Protein AF-A0A1A8Q2R5-F1 (afdb_monomer)

Nearest PDB structures (foldseek):
  4wn4-assembly2_B  TM=7.222E-01  e=2.027E-01  synthetic construct
  6sgb-assembly1_FX  TM=7.422E-01  e=4.118E-01  Trypanosoma brucei brucei
  7pzr-assembly1_A  TM=8.042E-01  e=1.040E+00  Homo sapiens
  8g4k-assembly1_A  TM=6.712E-01  e=2.489E+00  synthetic construct
  2n8w-assembly1_A  TM=6.068E-01  e=2.931E+00  synthetic construct

InterPro domains:
  IPR002885 Pentatricopeptide repeat [PS51375] (35-69)
  IPR002885 Pentatricopeptide repeat [TIGR00756] (37-71)
  IPR011990 Tetratricopeptide-like helical domain superfamily [G3DSA:1.25.40.10] (7-85)
  IPR051696 DENN Domain-Containing GEFs [PTHR12296] (2-91)

Sequence (92 aa):
ALPASVRLAKSKSRAMQQAYNMLLNMRTKEVEVLDEVCYRVVMQLCGVWGLPVMAVRVLVEMKKAGVHPNAITYGYYNKAVLESPWPSRNRS

pLDDT: mean 83.59, std 14.37, range [36.56, 97.62]

Structure (mmCIF, N/CA/C/O backbone):
data_AF-A0A1A8Q2R5-F1
#
_entry.id   AF-A0A1A8Q2R5-F1
#
loop_
_atom_site.group_PDB
_atom_site.id
_atom_site.type_symbol
_atom_site.label_atom_id
_atom_site.label_alt_id
_atom_si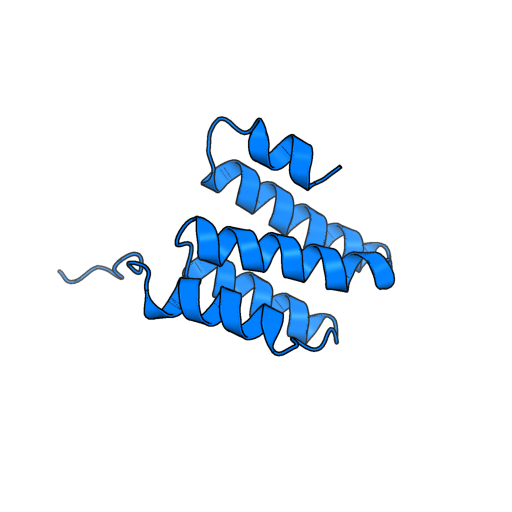te.label_comp_id
_atom_site.label_asym_id
_atom_site.label_entity_id
_atom_site.label_seq_id
_atom_site.pdbx_PDB_ins_code
_atom_site.Cartn_x
_atom_site.Cartn_y
_atom_site.Cartn_z
_atom_site.occupancy
_atom_site.B_iso_or_equiv
_atom_site.auth_seq_id
_atom_site.auth_comp_id
_atom_site.auth_asym_id
_atom_site.auth_atom_id
_atom_site.pdbx_PDB_model_num
ATOM 1 N N . ALA A 1 1 ? 5.997 13.209 9.815 1.00 55.09 1 ALA A N 1
ATOM 2 C CA . ALA A 1 1 ? 7.307 12.540 10.016 1.00 55.09 1 ALA A CA 1
ATOM 3 C C . ALA A 1 1 ? 7.593 11.380 9.040 1.00 55.09 1 ALA A C 1
ATOM 5 O O . ALA A 1 1 ? 8.759 11.104 8.794 1.00 55.09 1 ALA A O 1
ATOM 6 N N . LEU A 1 2 ? 6.582 10.732 8.444 1.00 51.88 2 LEU A N 1
ATOM 7 C CA . LEU A 1 2 ? 6.740 9.546 7.578 1.00 51.88 2 LEU A CA 1
ATOM 8 C C . LEU A 1 2 ? 7.615 9.719 6.309 1.00 51.88 2 LEU A C 1
ATOM 10 O O . LEU A 1 2 ? 8.414 8.830 6.029 1.00 51.88 2 LEU A O 1
ATOM 14 N N . PRO A 1 3 ? 7.557 10.828 5.544 1.00 53.19 3 PRO A N 1
ATOM 15 C CA . PRO A 1 3 ? 8.348 10.935 4.310 1.00 53.19 3 PRO A CA 1
ATOM 16 C C . PRO A 1 3 ? 9.858 11.058 4.560 1.00 53.19 3 PRO A C 1
ATOM 18 O O . PRO A 1 3 ? 10.668 10.557 3.784 1.00 53.19 3 PRO A O 1
ATOM 21 N N . ALA A 1 4 ? 10.251 11.724 5.649 1.00 55.53 4 ALA A N 1
ATOM 22 C CA . ALA A 1 4 ? 11.656 11.956 5.975 1.00 55.53 4 ALA A CA 1
ATOM 23 C C . ALA A 1 4 ? 12.347 10.680 6.482 1.00 55.53 4 ALA A C 1
ATOM 25 O O . ALA A 1 4 ? 13.470 10.388 6.072 1.00 55.53 4 ALA A O 1
ATOM 26 N N . SER A 1 5 ? 11.664 9.886 7.315 1.00 58.03 5 SER A N 1
ATOM 27 C CA . SER A 1 5 ? 12.198 8.620 7.832 1.00 58.03 5 SER A CA 1
ATOM 28 C C . SER A 1 5 ? 12.352 7.559 6.738 1.00 58.03 5 SER A C 1
ATOM 30 O O . SER A 1 5 ? 13.331 6.817 6.732 1.00 58.03 5 SER A O 1
ATOM 32 N N . VAL A 1 6 ? 11.442 7.535 5.761 1.00 58.16 6 VAL A N 1
ATOM 33 C CA . VAL A 1 6 ? 11.495 6.613 4.618 1.00 58.16 6 VAL A CA 1
ATOM 34 C C . VAL A 1 6 ? 12.685 6.904 3.691 1.00 58.16 6 VAL A C 1
ATOM 36 O O . VAL A 1 6 ? 13.304 5.967 3.191 1.00 58.16 6 VAL A O 1
ATOM 39 N N . ARG A 1 7 ? 13.065 8.177 3.499 1.00 57.78 7 ARG A N 1
ATOM 40 C CA . ARG A 1 7 ? 14.236 8.552 2.677 1.00 57.78 7 ARG A CA 1
ATOM 41 C C . ARG A 1 7 ? 15.583 8.196 3.312 1.00 57.78 7 ARG A C 1
ATOM 43 O O . ARG A 1 7 ? 16.542 7.974 2.585 1.00 57.78 7 ARG A O 1
ATOM 50 N N . LEU A 1 8 ? 15.665 8.169 4.642 1.00 56.91 8 LEU A N 1
ATOM 51 C CA . LEU A 1 8 ? 16.898 7.863 5.386 1.00 56.91 8 LEU A CA 1
ATOM 52 C C . LEU A 1 8 ? 17.092 6.357 5.633 1.00 56.91 8 LEU A C 1
ATOM 54 O O . LEU A 1 8 ? 18.103 5.936 6.199 1.00 56.91 8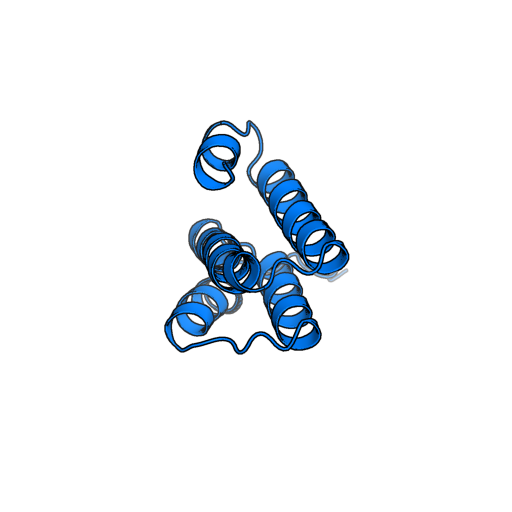 LEU A O 1
ATOM 58 N N . ALA A 1 9 ? 16.126 5.527 5.241 1.00 59.62 9 ALA A N 1
ATOM 59 C CA . ALA A 1 9 ? 16.162 4.106 5.525 1.00 59.62 9 ALA A CA 1
ATOM 60 C C . ALA A 1 9 ? 17.173 3.364 4.636 1.00 59.62 9 ALA A C 1
ATOM 62 O O . ALA A 1 9 ? 17.057 3.335 3.413 1.00 59.62 9 ALA A O 1
ATOM 63 N N . LYS A 1 10 ? 18.114 2.655 5.275 1.00 62.72 10 LYS A N 1
ATOM 64 C CA . LYS A 1 10 ? 19.124 1.804 4.611 1.00 62.72 10 LYS A CA 1
ATOM 65 C C . LYS A 1 10 ? 18.523 0.643 3.799 1.00 62.72 10 LYS A C 1
ATOM 67 O O . LYS A 1 10 ? 19.204 0.057 2.968 1.00 62.72 10 LYS A O 1
ATOM 72 N N . SER A 1 11 ? 17.260 0.290 4.047 1.00 81.56 11 SER A N 1
ATOM 73 C CA . SER A 1 11 ? 16.520 -0.740 3.316 1.00 81.56 11 SER A CA 1
ATOM 74 C C . SER A 1 11 ? 15.092 -0.271 3.058 1.00 81.56 11 SER A C 1
ATOM 76 O O . SER A 1 11 ? 14.328 -0.061 4.004 1.00 81.56 11 SER A O 1
ATOM 78 N N . LYS A 1 12 ? 14.723 -0.165 1.774 1.00 80.12 12 LYS A N 1
ATOM 79 C CA . LYS A 1 12 ? 13.365 0.185 1.322 1.00 80.12 12 LYS A CA 1
ATOM 80 C C . LYS A 1 12 ? 12.312 -0.746 1.932 1.00 80.12 12 LYS A C 1
ATOM 82 O O . LYS A 1 12 ? 11.290 -0.281 2.416 1.00 80.12 12 LYS A O 1
ATOM 87 N N . SER A 1 13 ? 12.601 -2.049 1.992 1.00 80.88 13 SER A N 1
ATOM 88 C CA . SER A 1 13 ? 11.705 -3.054 2.581 1.00 80.88 13 SER A CA 1
ATOM 89 C C . SER A 1 13 ? 11.453 -2.801 4.073 1.00 80.88 13 SER A C 1
ATOM 91 O O . SER A 1 13 ? 10.304 -2.737 4.510 1.00 80.88 13 SER A O 1
ATOM 93 N N . ARG A 1 14 ? 12.513 -2.545 4.855 1.00 82.94 14 ARG A N 1
ATOM 94 C CA . ARG A 1 14 ? 12.374 -2.231 6.287 1.00 82.94 14 ARG A CA 1
ATOM 95 C C . ARG A 1 14 ? 11.601 -0.928 6.509 1.00 82.94 14 ARG A C 1
ATOM 97 O O . ARG A 1 14 ? 10.757 -0.875 7.400 1.00 82.94 14 ARG A O 1
ATOM 104 N N . ALA A 1 15 ? 11.861 0.093 5.691 1.00 84.81 15 ALA A N 1
ATOM 105 C CA . ALA A 1 15 ? 11.149 1.370 5.743 1.00 84.81 15 ALA A CA 1
ATOM 106 C C . ALA A 1 15 ? 9.646 1.190 5.501 1.00 84.81 15 ALA A C 1
ATOM 108 O O . ALA A 1 15 ? 8.824 1.714 6.248 1.00 84.81 15 ALA A O 1
ATOM 109 N N . MET A 1 16 ? 9.293 0.402 4.482 1.00 88.69 16 MET A N 1
ATOM 110 C CA . MET A 1 16 ? 7.900 0.123 4.139 1.00 88.69 16 MET A CA 1
ATOM 111 C C . MET A 1 16 ? 7.188 -0.671 5.217 1.00 88.69 16 MET A C 1
ATOM 113 O O . MET A 1 16 ? 6.054 -0.347 5.553 1.00 88.69 16 MET A O 1
ATOM 117 N N . GLN A 1 17 ? 7.855 -1.665 5.804 1.00 87.25 17 GLN A N 1
ATOM 118 C CA . GLN A 1 17 ? 7.268 -2.423 6.901 1.00 87.25 17 GLN A CA 1
ATOM 119 C C . GLN A 1 17 ? 6.980 -1.525 8.113 1.00 87.25 17 GLN A C 1
ATOM 121 O O . GLN A 1 17 ? 5.922 -1.641 8.724 1.00 87.25 17 GLN A O 1
ATOM 126 N N . GLN A 1 18 ? 7.882 -0.593 8.439 1.00 86.44 18 GLN A N 1
ATOM 127 C CA . GLN A 1 18 ? 7.650 0.382 9.509 1.00 86.44 18 GLN A CA 1
ATOM 128 C C . GLN A 1 18 ? 6.505 1.345 9.177 1.00 86.44 18 GLN A C 1
ATOM 130 O O . GLN A 1 18 ? 5.654 1.586 10.030 1.00 86.44 18 GLN A O 1
ATOM 135 N N . ALA A 1 19 ? 6.454 1.862 7.947 1.00 86.38 19 ALA A N 1
ATOM 136 C CA . ALA A 1 19 ? 5.373 2.739 7.503 1.00 86.38 19 ALA A CA 1
ATOM 137 C C . ALA A 1 19 ? 4.010 2.031 7.565 1.00 86.38 19 ALA A C 1
ATOM 139 O O . ALA A 1 19 ? 3.035 2.604 8.044 1.00 86.38 19 ALA A O 1
ATOM 140 N N . TYR A 1 20 ? 3.959 0.761 7.160 1.00 86.50 20 TYR A N 1
ATOM 141 C CA . TYR A 1 20 ? 2.760 -0.063 7.265 1.00 86.50 20 TYR A CA 1
ATOM 142 C C . TYR A 1 20 ? 2.347 -0.316 8.720 1.00 86.50 20 TYR A C 1
ATOM 144 O O . TYR A 1 20 ? 1.181 -0.160 9.063 1.00 86.50 20 TYR A O 1
ATOM 152 N N . ASN A 1 21 ? 3.290 -0.630 9.609 1.00 88.06 21 ASN A N 1
ATOM 153 C CA . ASN A 1 21 ? 2.979 -0.802 11.030 1.00 88.06 21 ASN A CA 1
ATOM 154 C C . ASN A 1 21 ? 2.465 0.502 11.672 1.00 88.06 21 ASN A C 1
ATOM 156 O O . ASN A 1 21 ? 1.614 0.455 12.558 1.00 88.06 21 ASN A O 1
ATOM 160 N N . MET A 1 22 ? 2.954 1.664 11.223 1.00 85.00 22 MET A N 1
ATOM 161 C CA . MET A 1 22 ? 2.458 2.961 11.686 1.00 85.00 22 MET A CA 1
ATOM 162 C C . MET A 1 22 ? 0.999 3.186 11.274 1.00 85.00 22 MET A C 1
ATOM 164 O O . MET A 1 22 ? 0.215 3.602 12.120 1.00 85.00 22 MET A O 1
ATOM 168 N N . LEU A 1 23 ? 0.621 2.843 10.035 1.00 84.44 23 LEU A N 1
ATOM 169 C CA . LEU A 1 23 ? -0.780 2.887 9.583 1.00 84.44 23 LEU A CA 1
ATOM 170 C C . LEU A 1 23 ? -1.693 2.065 10.498 1.00 84.44 23 LEU A C 1
ATOM 172 O O . LEU A 1 23 ? -2.734 2.541 10.940 1.00 84.44 23 LEU A O 1
ATOM 176 N N . LEU A 1 24 ? -1.272 0.844 10.836 1.00 85.06 24 LEU A N 1
ATOM 177 C CA . LEU A 1 24 ? -2.045 -0.026 11.722 1.00 85.06 24 LEU A CA 1
ATOM 178 C C . LEU A 1 24 ? -2.195 0.565 13.132 1.00 85.06 24 LEU A C 1
ATOM 180 O O . LEU A 1 24 ? -3.264 0.470 13.726 1.00 85.06 24 LEU A O 1
ATOM 184 N N . ASN A 1 25 ? -1.147 1.202 13.661 1.00 83.62 25 ASN A N 1
ATOM 185 C CA . ASN A 1 25 ? -1.185 1.851 14.973 1.00 83.62 25 ASN A CA 1
ATOM 186 C C . ASN A 1 25 ? -2.082 3.103 14.978 1.00 83.62 25 ASN A C 1
ATOM 188 O O . ASN A 1 25 ? -2.810 3.341 15.938 1.00 83.62 25 ASN A O 1
ATOM 192 N N . MET A 1 26 ? -2.067 3.898 13.908 1.00 79.81 26 MET A N 1
ATOM 193 C CA . MET A 1 26 ? -2.908 5.097 13.803 1.00 79.81 26 MET A CA 1
ATOM 194 C C . MET A 1 26 ? -4.397 4.747 13.829 1.00 79.81 26 MET A C 1
ATOM 196 O O . MET A 1 26 ? -5.149 5.379 14.572 1.00 79.81 26 MET A O 1
ATOM 200 N N . ARG A 1 27 ? -4.777 3.636 13.184 1.00 75.06 27 ARG A N 1
ATOM 201 C CA . ARG A 1 27 ? -6.125 3.068 13.290 1.00 75.06 27 ARG A CA 1
ATOM 202 C C . ARG A 1 27 ? -6.514 2.739 14.732 1.00 75.06 27 ARG A C 1
ATOM 204 O O . ARG A 1 27 ? -7.615 3.066 15.153 1.00 75.06 27 ARG A O 1
ATOM 211 N N . THR A 1 28 ? -5.622 2.114 15.507 1.00 78.50 28 THR A N 1
ATOM 212 C CA . THR A 1 28 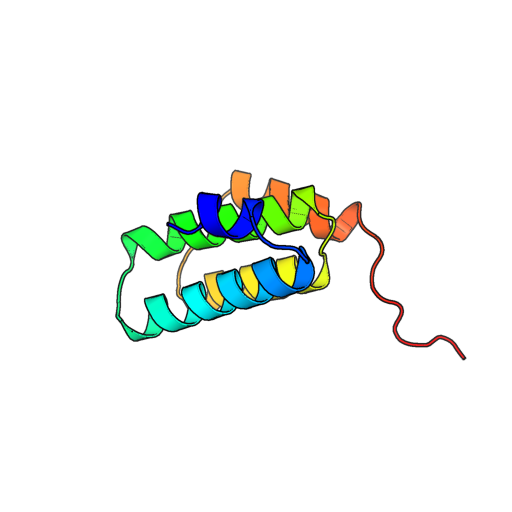? -5.913 1.778 16.920 1.00 78.50 28 THR A CA 1
ATOM 213 C C . THR A 1 28 ? -6.086 3.001 17.820 1.00 78.50 28 THR A C 1
ATOM 215 O O . THR A 1 28 ? -6.548 2.865 18.946 1.00 78.50 28 THR A O 1
ATOM 218 N N . LYS A 1 29 ? -5.706 4.185 17.332 1.00 80.12 29 LYS A N 1
ATOM 219 C CA . LYS A 1 29 ? -5.798 5.462 18.042 1.00 80.12 29 LYS A CA 1
ATOM 220 C C . LYS A 1 29 ? -6.846 6.407 17.440 1.00 80.12 29 LYS A C 1
ATOM 222 O O . LYS A 1 29 ? -6.849 7.576 17.805 1.00 80.12 29 LYS A O 1
ATOM 227 N N . GLU A 1 30 ? -7.685 5.912 16.525 1.00 72.88 30 GLU A N 1
ATOM 228 C CA . GLU A 1 30 ? -8.818 6.635 15.920 1.00 72.88 30 GLU A CA 1
ATOM 229 C C . GLU A 1 30 ? -8.437 7.958 15.218 1.00 72.88 30 GLU A C 1
ATOM 231 O O . GLU A 1 30 ? -9.164 8.948 15.267 1.00 72.88 30 GLU A O 1
ATOM 236 N N . VAL A 1 31 ? -7.284 8.003 14.535 1.00 75.62 31 VAL A N 1
ATOM 237 C CA . VAL A 1 31 ? -6.801 9.223 13.854 1.00 75.62 31 VAL A CA 1
ATOM 238 C C . VAL A 1 31 ? -7.178 9.245 12.361 1.00 75.62 31 VAL A C 1
ATOM 240 O O . VAL A 1 31 ? -6.334 9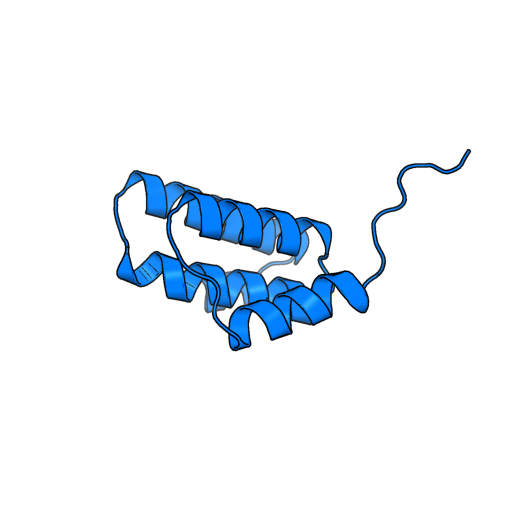.047 11.491 1.00 75.62 31 VAL A O 1
ATOM 243 N N . GLU A 1 32 ? -8.441 9.540 12.042 1.00 65.75 32 GLU A N 1
ATOM 244 C CA . GLU A 1 32 ? -9.008 9.373 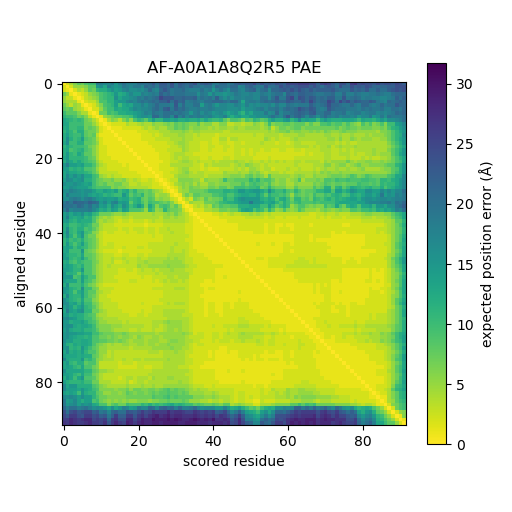10.684 1.00 65.75 32 GLU A CA 1
ATOM 245 C C . GLU A 1 32 ? -8.366 10.220 9.568 1.00 65.75 32 GLU A C 1
ATOM 247 O O . GLU A 1 32 ? -8.002 9.693 8.516 1.00 65.75 32 GLU A O 1
ATOM 252 N N . VAL A 1 33 ? -8.211 11.537 9.755 1.00 62.84 33 VAL A N 1
ATOM 253 C CA . VAL A 1 33 ? -7.768 12.443 8.666 1.00 62.84 33 VAL A CA 1
ATOM 254 C C . VAL A 1 33 ? -6.339 12.134 8.212 1.00 62.84 33 VAL A C 1
ATOM 256 O O . VAL A 1 33 ? -5.973 12.328 7.050 1.00 62.84 33 VAL A O 1
ATOM 259 N N . LEU A 1 34 ? -5.510 11.629 9.127 1.00 66.00 34 LEU A N 1
ATOM 260 C CA . LEU A 1 34 ? -4.150 11.242 8.787 1.00 66.00 34 LEU A CA 1
ATOM 261 C C . LEU A 1 34 ? -4.107 9.894 8.063 1.00 66.00 34 LEU A C 1
ATOM 263 O O . LEU A 1 34 ? -3.190 9.690 7.268 1.00 66.00 34 LEU A O 1
ATOM 267 N N . ASP A 1 35 ? -5.084 9.011 8.261 1.00 78.00 35 ASP A N 1
ATOM 268 C CA . ASP A 1 35 ? -5.069 7.671 7.681 1.00 78.00 35 ASP A CA 1
ATOM 269 C C . ASP A 1 35 ? -5.236 7.703 6.154 1.00 78.00 35 ASP A C 1
ATOM 271 O O . ASP A 1 35 ? -4.451 7.060 5.457 1.00 78.00 35 ASP A O 1
ATOM 275 N N . GLU A 1 36 ? -6.143 8.515 5.591 1.00 84.75 36 GLU A N 1
ATOM 276 C CA . GLU A 1 36 ? -6.319 8.612 4.126 1.00 84.75 36 GLU A CA 1
ATOM 277 C C . GLU A 1 36 ? -5.028 9.049 3.413 1.00 84.75 36 GLU A C 1
ATOM 279 O O . GLU A 1 36 ? -4.569 8.424 2.447 1.00 84.75 36 GLU A O 1
ATOM 284 N N . VAL A 1 37 ? -4.407 10.121 3.912 1.00 86.44 37 VAL A N 1
ATOM 285 C CA . VAL A 1 37 ? -3.158 10.647 3.352 1.00 86.44 37 VAL A CA 1
ATOM 286 C C . VAL A 1 37 ? -2.019 9.654 3.568 1.00 86.44 37 VAL A C 1
ATOM 288 O O . VAL A 1 37 ? -1.218 9.434 2.655 1.00 86.44 37 VAL A O 1
ATOM 291 N N . CYS A 1 38 ? -1.943 9.014 4.736 1.00 88.06 38 CYS A N 1
ATOM 292 C CA . CYS A 1 38 ? -0.889 8.048 5.019 1.00 88.06 38 CYS A CA 1
ATOM 293 C C . CYS A 1 38 ? -1.015 6.797 4.133 1.00 88.06 38 CYS A C 1
ATOM 295 O O . CYS A 1 38 ? -0.006 6.371 3.565 1.00 88.06 38 CYS A O 1
ATOM 297 N N . TYR A 1 39 ? -2.221 6.248 3.934 1.00 92.19 39 TYR A N 1
ATOM 298 C CA . TYR A 1 39 ? -2.454 5.130 3.010 1.00 92.19 39 TYR A CA 1
ATOM 299 C C . TYR A 1 39 ? -2.017 5.493 1.590 1.00 92.19 39 TYR A C 1
ATOM 301 O O . TYR A 1 39 ? -1.319 4.709 0.943 1.00 92.19 39 TYR A O 1
ATOM 309 N N . ARG A 1 40 ? -2.338 6.708 1.124 1.00 91.94 40 ARG A N 1
ATOM 310 C CA . ARG A 1 40 ? -1.903 7.208 -0.190 1.00 91.94 40 ARG A CA 1
ATOM 311 C C . ARG A 1 40 ? -0.387 7.303 -0.319 1.00 91.94 40 ARG A C 1
ATOM 313 O O . ARG A 1 40 ? 0.147 6.885 -1.343 1.00 91.94 40 ARG A O 1
ATOM 320 N N . VAL A 1 41 ? 0.312 7.814 0.696 1.00 92.06 41 VAL A N 1
ATOM 321 C CA . VAL A 1 41 ? 1.783 7.912 0.683 1.00 92.06 41 VAL A CA 1
ATOM 322 C C . VAL A 1 41 ? 2.418 6.525 0.621 1.00 92.06 41 VAL A C 1
ATOM 324 O O . VAL A 1 41 ? 3.315 6.292 -0.190 1.00 92.06 41 VAL A O 1
ATOM 327 N N . VAL A 1 42 ? 1.943 5.578 1.434 1.00 93.38 42 VAL A N 1
ATOM 328 C CA . VAL A 1 42 ? 2.465 4.204 1.412 1.00 93.38 42 VAL A CA 1
ATOM 329 C C . VAL A 1 42 ? 2.141 3.523 0.079 1.00 93.38 42 VAL A C 1
ATOM 331 O O . VAL A 1 42 ? 3.011 2.870 -0.496 1.00 93.38 42 VAL A O 1
ATOM 334 N N . MET A 1 43 ? 0.942 3.726 -0.471 1.00 96.50 43 MET A N 1
ATOM 335 C CA . MET A 1 43 ? 0.571 3.207 -1.789 1.00 96.50 43 MET A CA 1
ATOM 336 C C . MET A 1 43 ? 1.458 3.778 -2.904 1.00 96.50 43 MET A C 1
ATOM 338 O O . MET A 1 43 ? 1.964 3.028 -3.739 1.00 96.50 43 MET A O 1
ATOM 342 N N . GLN A 1 44 ? 1.714 5.088 -2.892 1.00 94.88 44 GLN A N 1
ATOM 343 C CA . GLN A 1 44 ? 2.620 5.739 -3.836 1.00 94.88 44 GLN A CA 1
ATOM 344 C C . GLN A 1 44 ? 4.016 5.114 -3.788 1.00 94.88 44 GLN A C 1
ATOM 346 O O . GLN A 1 44 ? 4.586 4.798 -4.831 1.00 94.88 44 GLN A O 1
ATOM 351 N N . LEU A 1 45 ? 4.559 4.889 -2.589 1.00 94.12 45 LEU A N 1
ATOM 352 C CA . LEU A 1 45 ? 5.858 4.238 -2.422 1.00 94.12 45 LEU A CA 1
ATOM 353 C C . LEU A 1 45 ? 5.854 2.800 -2.950 1.00 94.12 45 LEU A C 1
ATOM 355 O O . LEU A 1 45 ? 6.842 2.383 -3.552 1.00 94.12 45 LEU A O 1
ATOM 359 N N . CYS A 1 46 ? 4.747 2.065 -2.800 1.00 94.94 46 CYS A N 1
ATOM 360 C CA . CYS A 1 46 ? 4.617 0.739 -3.405 1.00 94.94 46 CYS A CA 1
ATOM 361 C C . CYS A 1 46 ? 4.736 0.801 -4.934 1.00 94.94 46 CYS A C 1
ATOM 363 O O . CYS A 1 46 ? 5.438 -0.025 -5.513 1.00 94.94 46 CYS A O 1
ATOM 365 N N . GLY A 1 47 ? 4.111 1.793 -5.577 1.00 94.75 47 GLY A N 1
ATOM 366 C CA . GLY A 1 47 ? 4.215 2.009 -7.024 1.00 94.75 47 GLY A CA 1
ATOM 367 C C . GLY A 1 47 ? 5.599 2.482 -7.478 1.00 94.75 47 GLY A C 1
ATOM 368 O O . GLY A 1 47 ? 6.083 2.066 -8.525 1.00 94.75 47 GLY A O 1
ATOM 369 N N . VAL A 1 48 ? 6.273 3.329 -6.694 1.00 93.19 48 VAL A N 1
ATOM 370 C CA . VAL A 1 48 ? 7.625 3.829 -7.020 1.00 93.19 48 VAL A CA 1
ATOM 371 C C . VAL A 1 48 ? 8.693 2.749 -6.835 1.00 93.19 48 VAL A C 1
ATOM 373 O O . VAL A 1 48 ? 9.685 2.735 -7.560 1.00 93.19 48 VAL A O 1
ATOM 376 N N . TRP A 1 49 ? 8.526 1.855 -5.860 1.00 92.50 49 TRP A N 1
ATOM 377 C CA . TRP A 1 49 ? 9.521 0.829 -5.521 1.00 92.50 49 TRP A CA 1
ATOM 378 C C . TRP A 1 49 ? 9.186 -0.567 -6.029 1.00 92.50 49 TRP A C 1
ATOM 380 O O . TRP A 1 49 ? 9.930 -1.498 -5.732 1.00 92.50 49 TRP A O 1
ATOM 390 N N . GLY A 1 50 ? 8.095 -0.704 -6.777 1.00 93.12 50 GLY A N 1
ATOM 391 C CA . GLY A 1 50 ? 7.651 -1.965 -7.347 1.00 93.12 50 GLY A CA 1
ATOM 392 C C . GLY A 1 50 ? 7.405 -3.041 -6.295 1.00 93.12 50 GLY A C 1
ATOM 393 O O . GLY A 1 50 ? 8.008 -4.111 -6.329 1.00 93.12 50 GLY A O 1
ATOM 394 N N . LEU A 1 51 ? 6.551 -2.732 -5.316 1.00 94.19 51 LEU A N 1
ATOM 395 C CA . LEU A 1 51 ? 6.247 -3.601 -4.174 1.00 94.19 51 LEU A CA 1
ATOM 396 C C . LEU A 1 51 ? 4.808 -4.142 -4.256 1.00 94.19 51 LEU A C 1
ATOM 398 O O . LEU A 1 51 ? 3.953 -3.721 -3.468 1.00 94.19 51 LEU A O 1
ATOM 402 N N . PRO A 1 52 ? 4.515 -5.089 -5.168 1.00 95.19 52 PRO A N 1
ATOM 403 C CA . PRO A 1 52 ? 3.151 -5.544 -5.450 1.00 95.19 52 PRO A CA 1
ATOM 404 C C . PRO A 1 52 ? 2.449 -6.146 -4.226 1.00 95.19 52 PRO A C 1
ATOM 406 O O . PRO A 1 52 ? 1.303 -5.815 -3.926 1.00 95.19 52 PRO A O 1
ATOM 409 N N . VAL A 1 53 ? 3.152 -6.978 -3.449 1.00 95.00 53 VAL A N 1
ATOM 410 C CA . VAL A 1 53 ? 2.591 -7.608 -2.238 1.00 95.00 53 VAL A CA 1
ATOM 411 C C . VAL A 1 53 ? 2.221 -6.565 -1.181 1.00 95.00 53 VAL A C 1
ATOM 413 O O . VAL A 1 53 ? 1.202 -6.696 -0.501 1.00 95.00 53 VAL A O 1
ATOM 416 N N . MET A 1 54 ? 3.035 -5.516 -1.044 1.00 94.31 54 MET A N 1
ATOM 417 C CA . MET A 1 54 ? 2.765 -4.439 -0.097 1.00 94.31 54 MET A CA 1
ATOM 418 C C . MET A 1 54 ? 1.578 -3.593 -0.569 1.00 94.31 54 MET A C 1
ATOM 420 O O . MET A 1 54 ? 0.696 -3.298 0.232 1.00 94.31 54 MET A O 1
ATOM 424 N N . ALA A 1 55 ? 1.489 -3.295 -1.868 1.00 96.38 55 ALA A N 1
ATOM 425 C CA . ALA A 1 55 ? 0.356 -2.573 -2.445 1.00 96.38 55 ALA A CA 1
ATOM 426 C C . ALA A 1 55 ? -0.984 -3.270 -2.146 1.00 96.38 55 ALA A C 1
ATOM 428 O O . ALA A 1 55 ? -1.930 -2.620 -1.704 1.00 96.38 55 ALA A O 1
ATOM 429 N N . VAL A 1 56 ? -1.051 -4.600 -2.295 1.00 96.88 56 VAL A N 1
ATOM 430 C CA . VAL A 1 56 ? -2.252 -5.385 -1.945 1.00 96.88 56 VAL A CA 1
ATOM 431 C C . VAL A 1 56 ? -2.607 -5.259 -0.470 1.00 96.88 56 VAL A C 1
ATOM 433 O O . VAL A 1 56 ? -3.760 -4.984 -0.143 1.00 96.88 56 VAL A O 1
ATOM 436 N N . ARG A 1 57 ? -1.633 -5.424 0.429 1.00 95.06 57 ARG A N 1
ATOM 437 C CA . ARG A 1 57 ? -1.872 -5.309 1.876 1.00 95.06 57 ARG A CA 1
ATOM 438 C C . ARG A 1 57 ? -2.392 -3.920 2.253 1.00 95.06 57 ARG A C 1
ATOM 440 O O . ARG A 1 57 ? -3.370 -3.821 2.981 1.00 95.06 57 ARG A O 1
ATOM 447 N N . VAL A 1 58 ? -1.793 -2.860 1.708 1.00 94.62 58 VAL A N 1
ATOM 448 C CA . VAL A 1 58 ? -2.221 -1.470 1.939 1.00 94.62 58 VAL A CA 1
ATOM 449 C C . VAL A 1 58 ? -3.655 -1.256 1.449 1.00 94.62 58 VAL A C 1
ATOM 451 O O . VAL A 1 58 ? -4.458 -0.694 2.185 1.00 94.62 58 VAL A O 1
ATOM 454 N N . LEU A 1 59 ? -4.007 -1.743 0.252 1.00 95.56 59 LEU A N 1
ATOM 455 C CA . LEU A 1 59 ? -5.366 -1.608 -0.287 1.00 95.56 59 LEU A CA 1
ATOM 456 C C . LEU A 1 59 ? -6.408 -2.349 0.563 1.00 95.56 59 LEU A C 1
ATOM 458 O O . LEU A 1 59 ? -7.506 -1.838 0.783 1.00 95.56 59 LEU A O 1
ATOM 462 N N . VAL A 1 60 ? -6.074 -3.553 1.034 1.00 95.00 60 VAL A N 1
ATOM 463 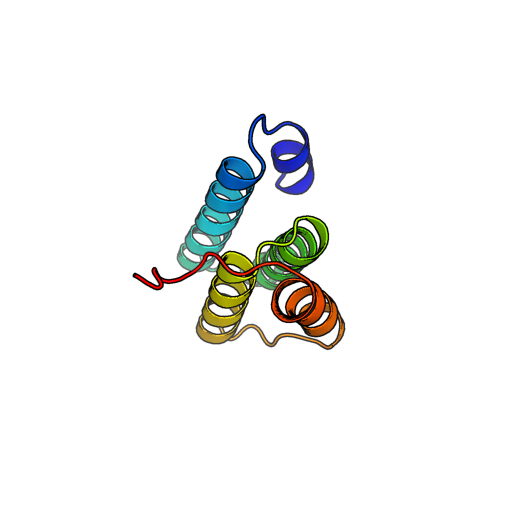C CA . VAL A 1 60 ? -6.946 -4.349 1.908 1.00 95.00 60 VAL A CA 1
ATOM 464 C C . VAL A 1 60 ? -7.176 -3.639 3.240 1.00 95.00 60 VAL A C 1
ATOM 466 O O . VAL A 1 60 ? -8.321 -3.533 3.674 1.00 95.00 60 VAL A O 1
ATOM 469 N N . GLU A 1 61 ? -6.122 -3.128 3.875 1.00 91.56 61 GLU A N 1
ATOM 470 C CA . GLU A 1 61 ? -6.257 -2.414 5.149 1.00 91.56 61 GLU A CA 1
ATOM 471 C C . GLU A 1 61 ? -7.006 -1.088 5.001 1.00 91.56 61 GLU A C 1
ATOM 473 O O . GLU A 1 61 ? -7.868 -0.793 5.824 1.00 91.56 61 GLU A O 1
ATOM 478 N N . MET A 1 62 ? -6.781 -0.348 3.911 1.00 92.44 62 MET A N 1
ATOM 479 C CA . MET A 1 62 ? -7.531 0.872 3.599 1.00 92.44 62 MET A CA 1
ATOM 480 C C . MET A 1 62 ? -9.043 0.587 3.542 1.00 92.44 62 MET A C 1
ATOM 482 O O . MET A 1 62 ? -9.823 1.251 4.222 1.00 92.44 62 MET A O 1
ATOM 486 N N . LYS A 1 63 ? -9.450 -0.483 2.839 1.00 91.38 63 LYS A N 1
ATOM 487 C CA . LYS A 1 63 ? -10.856 -0.928 2.780 1.00 91.38 63 LYS A CA 1
ATOM 488 C C . LYS A 1 63 ? -11.402 -1.353 4.146 1.00 91.38 63 LYS A C 1
ATOM 490 O O . LYS A 1 63 ? -12.522 -0.991 4.488 1.00 91.38 63 LYS A O 1
ATOM 495 N N . LYS A 1 64 ? -10.628 -2.101 4.943 1.00 90.00 64 LYS A N 1
ATOM 496 C CA . LYS A 1 64 ? -11.028 -2.515 6.305 1.00 90.00 64 LYS A CA 1
ATOM 497 C C . LYS A 1 64 ? -11.185 -1.337 7.265 1.00 90.00 64 LYS A C 1
ATOM 499 O O . LYS A 1 64 ? -11.950 -1.434 8.221 1.00 90.00 64 LYS A O 1
ATOM 504 N N . ALA A 1 65 ? -10.442 -0.260 7.040 1.00 86.81 65 ALA A N 1
ATOM 505 C CA . ALA A 1 65 ? -10.545 0.974 7.802 1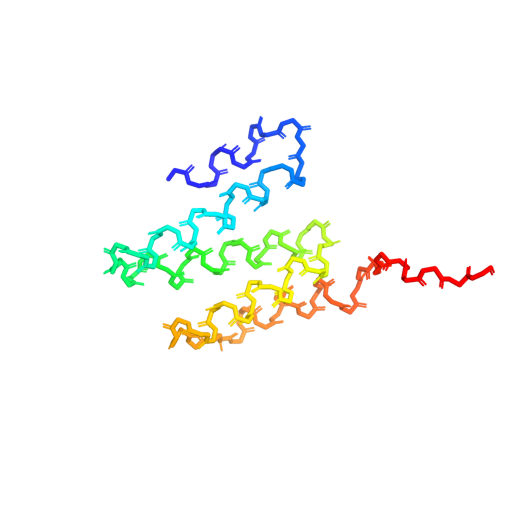.00 86.81 65 ALA A CA 1
ATOM 506 C C . ALA A 1 65 ? -11.713 1.868 7.339 1.00 86.81 65 ALA A C 1
ATOM 508 O O . ALA A 1 65 ? -11.867 2.958 7.869 1.00 86.81 65 ALA A O 1
ATOM 509 N N . GLY A 1 66 ? -12.518 1.448 6.352 1.00 88.88 66 GLY A N 1
ATOM 510 C CA . GLY A 1 66 ? -13.596 2.273 5.791 1.00 88.88 66 GLY A CA 1
ATOM 511 C C . GLY A 1 66 ? -13.098 3.426 4.911 1.00 88.88 66 GLY A C 1
ATOM 512 O O . GLY A 1 66 ? -13.892 4.236 4.432 1.00 88.88 66 GLY A O 1
ATOM 513 N N . VAL A 1 67 ? -11.789 3.492 4.654 1.00 89.50 67 VAL A N 1
ATOM 514 C CA . VAL A 1 67 ? -11.183 4.522 3.815 1.00 89.50 67 VAL A CA 1
ATOM 515 C C . VAL A 1 67 ? -11.338 4.106 2.355 1.00 89.50 67 VAL A C 1
ATOM 517 O O . VAL A 1 67 ? -10.905 3.031 1.933 1.00 89.50 67 VAL A O 1
ATOM 520 N N . HIS A 1 68 ? -11.959 4.969 1.559 1.00 89.75 68 HIS A N 1
ATOM 521 C CA . HIS A 1 68 ? -12.259 4.670 0.166 1.00 89.75 68 HIS A CA 1
ATOM 522 C C . HIS A 1 68 ? -11.067 5.037 -0.732 1.00 89.75 68 HIS A C 1
ATOM 524 O O . HIS A 1 68 ? -10.664 6.201 -0.771 1.00 89.75 68 HIS A O 1
ATOM 530 N N . PRO A 1 69 ? -10.480 4.083 -1.479 1.00 90.88 69 PRO A N 1
ATOM 531 C CA . PRO A 1 69 ? -9.421 4.399 -2.428 1.00 90.88 69 PRO A CA 1
ATOM 532 C C . PRO A 1 69 ? -9.976 5.251 -3.571 1.00 90.88 69 PRO A C 1
ATOM 534 O O . PRO A 1 69 ? -10.952 4.875 -4.219 1.00 90.88 69 PRO A O 1
ATOM 537 N N . ASN A 1 70 ? -9.327 6.379 -3.850 1.00 92.00 70 ASN A N 1
ATOM 538 C CA . ASN A 1 70 ? -9.665 7.236 -4.985 1.00 92.00 70 ASN A CA 1
ATOM 539 C C . ASN A 1 70 ? -8.863 6.866 -6.250 1.00 92.00 70 ASN A C 1
ATOM 541 O O . ASN A 1 70 ? -7.984 6.000 -6.226 1.00 92.00 70 ASN A O 1
ATOM 545 N N . ALA A 1 71 ? -9.135 7.559 -7.360 1.00 95.00 71 ALA A N 1
ATOM 546 C CA . ALA A 1 71 ? -8.483 7.316 -8.650 1.00 95.00 71 ALA A CA 1
ATOM 547 C C . ALA A 1 71 ? -6.945 7.403 -8.585 1.00 95.00 71 ALA A C 1
ATOM 549 O O . ALA A 1 71 ? -6.251 6.568 -9.163 1.00 95.00 71 ALA A O 1
ATOM 550 N N . ILE A 1 72 ? -6.404 8.361 -7.824 1.00 93.44 72 ILE A N 1
ATOM 551 C CA . ILE A 1 72 ? -4.953 8.519 -7.633 1.00 93.44 72 ILE A CA 1
ATOM 552 C C . ILE A 1 72 ? -4.371 7.281 -6.938 1.00 93.44 72 ILE A C 1
ATOM 554 O O . ILE A 1 72 ? -3.341 6.749 -7.352 1.00 93.44 72 ILE A O 1
ATOM 558 N N . THR A 1 73 ? -5.052 6.796 -5.898 1.00 95.00 73 THR A N 1
ATOM 559 C CA . THR A 1 73 ? -4.633 5.612 -5.134 1.00 95.00 73 THR A CA 1
ATOM 560 C C . THR A 1 73 ? -4.595 4.369 -6.020 1.00 95.00 73 THR A C 1
ATOM 562 O O . THR A 1 73 ? -3.616 3.623 -5.986 1.00 95.00 73 THR A O 1
ATOM 565 N N . TYR A 1 74 ? -5.615 4.174 -6.863 1.00 97.00 74 TYR A N 1
ATOM 566 C CA . TYR A 1 74 ? -5.634 3.077 -7.831 1.00 97.00 74 TYR A CA 1
ATOM 567 C C . TYR A 1 74 ? -4.540 3.199 -8.893 1.00 97.00 74 TYR A C 1
ATOM 569 O O . TYR A 1 74 ? -3.967 2.183 -9.273 1.00 97.00 74 TYR A O 1
ATOM 577 N N . GLY A 1 75 ? -4.190 4.414 -9.327 1.00 96.94 75 GLY A N 1
ATOM 578 C CA . GLY A 1 75 ? -3.064 4.629 -10.240 1.00 96.94 75 GLY A CA 1
ATOM 579 C C . GLY A 1 75 ? -1.747 4.081 -9.681 1.00 96.94 75 GLY A C 1
ATOM 580 O O . GLY A 1 75 ? -1.048 3.320 -10.350 1.00 96.94 75 GLY A O 1
ATOM 581 N N . TYR A 1 76 ? -1.438 4.389 -8.419 1.00 97.38 76 TYR A N 1
ATOM 582 C CA . TYR A 1 76 ? -0.250 3.855 -7.744 1.00 97.38 76 TYR A CA 1
ATOM 583 C C . TYR A 1 76 ? -0.318 2.343 -7.511 1.00 97.38 76 TYR A C 1
ATOM 585 O O . TYR A 1 76 ? 0.680 1.646 -7.702 1.00 97.38 76 TYR A O 1
ATOM 593 N N . TYR A 1 77 ? -1.487 1.838 -7.114 1.00 97.62 77 TYR A N 1
ATOM 594 C CA . TYR A 1 77 ? -1.716 0.410 -6.911 1.00 97.62 77 TYR A CA 1
ATOM 595 C C . TYR A 1 77 ? -1.496 -0.387 -8.201 1.00 97.62 77 TYR A C 1
ATOM 597 O O . TYR A 1 77 ? -0.748 -1.362 -8.202 1.00 97.62 77 TYR A O 1
ATOM 605 N N . ASN A 1 78 ? -2.098 0.057 -9.306 1.00 97.50 78 ASN A N 1
ATOM 606 C CA . ASN A 1 78 ? -1.989 -0.597 -10.607 1.00 97.50 78 ASN A CA 1
ATOM 607 C C . ASN A 1 78 ? -0.545 -0.603 -11.096 1.00 97.50 78 ASN A C 1
ATOM 609 O O . ASN A 1 78 ? -0.064 -1.650 -11.518 1.00 97.50 78 ASN A O 1
ATOM 613 N N . LYS A 1 79 ? 0.172 0.517 -10.945 1.00 96.38 79 LYS A N 1
ATOM 614 C CA . LYS A 1 79 ? 1.608 0.571 -11.230 1.00 96.38 79 LYS A CA 1
ATOM 615 C C . LYS A 1 79 ? 2.380 -0.495 -10.445 1.00 96.38 79 LYS A C 1
ATOM 617 O O . LYS A 1 79 ? 3.163 -1.248 -11.013 1.00 96.38 79 LYS A O 1
ATOM 622 N N . ALA A 1 80 ? 2.133 -0.608 -9.140 1.00 95.94 80 ALA A N 1
ATOM 623 C CA . ALA A 1 80 ? 2.805 -1.607 -8.312 1.00 95.94 80 ALA A CA 1
ATOM 624 C C . ALA A 1 80 ? 2.452 -3.049 -8.714 1.00 95.94 80 ALA A C 1
ATOM 626 O O . ALA A 1 80 ? 3.316 -3.915 -8.692 1.00 95.94 80 ALA A O 1
ATOM 627 N N . VAL A 1 81 ? 1.190 -3.329 -9.040 1.00 96.75 81 VAL A N 1
ATOM 628 C CA . VAL A 1 81 ? 0.686 -4.697 -9.251 1.00 96.75 81 VAL A CA 1
ATOM 629 C C . VAL A 1 81 ? 0.898 -5.208 -10.672 1.00 96.75 81 VAL A C 1
ATOM 631 O O . VAL A 1 81 ? 1.180 -6.394 -10.844 1.00 96.75 81 VAL A O 1
ATOM 634 N N . LEU A 1 82 ? 0.758 -4.342 -11.673 1.00 95.50 82 LEU A N 1
ATOM 635 C CA . LEU A 1 82 ? 0.805 -4.720 -13.086 1.00 95.50 82 LEU A CA 1
ATOM 636 C C . LEU A 1 82 ? 2.207 -4.584 -13.679 1.00 95.50 82 LEU A C 1
ATOM 638 O O . LEU A 1 82 ? 2.566 -5.361 -14.557 1.00 95.50 82 LEU A O 1
ATOM 642 N N . GLU A 1 83 ? 3.002 -3.624 -13.204 1.00 92.50 83 GLU A N 1
ATOM 643 C CA . GLU A 1 83 ? 4.306 -3.313 -13.808 1.00 92.50 83 GLU A CA 1
ATOM 644 C C . GLU A 1 83 ? 5.491 -3.911 -13.033 1.00 92.50 83 GLU A C 1
ATOM 646 O O . GLU A 1 83 ? 6.630 -3.810 -13.484 1.00 92.50 83 GLU A O 1
ATOM 651 N N . SER A 1 84 ? 5.265 -4.527 -11.865 1.00 92.75 84 SER A N 1
ATOM 652 C CA . SER A 1 84 ? 6.350 -5.014 -10.996 1.00 92.75 84 SER A CA 1
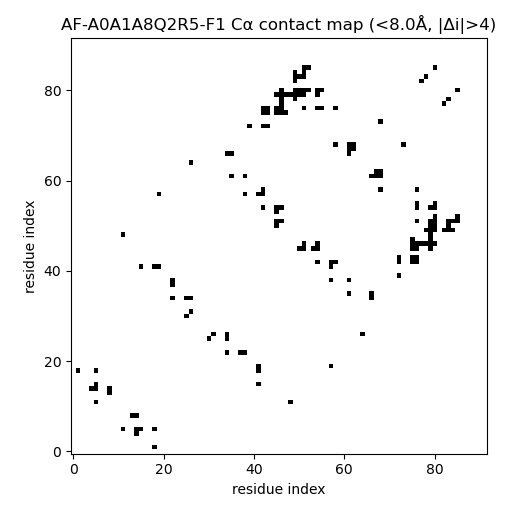ATOM 653 C C . SER A 1 84 ? 6.420 -6.541 -10.917 1.00 92.75 84 SER A C 1
ATOM 655 O O . SER A 1 84 ? 5.383 -7.209 -10.945 1.00 92.75 84 SER A O 1
ATOM 657 N N . PRO A 1 85 ? 7.625 -7.120 -10.751 1.00 88.25 85 PRO A N 1
ATOM 658 C CA . PRO A 1 85 ? 7.779 -8.557 -10.586 1.00 88.25 85 PRO A CA 1
ATOM 659 C C . PRO A 1 85 ? 7.166 -9.016 -9.262 1.00 88.25 85 PRO A C 1
ATOM 661 O O . PRO A 1 85 ? 7.465 -8.493 -8.185 1.00 88.25 85 PRO A O 1
ATOM 664 N N . TRP A 1 86 ? 6.319 -10.036 -9.340 1.00 90.12 86 TRP A N 1
ATOM 665 C CA . TRP A 1 86 ? 5.773 -10.692 -8.162 1.00 90.12 86 TRP A CA 1
ATOM 666 C C . TRP A 1 86 ? 6.793 -11.679 -7.594 1.00 90.12 86 TRP A C 1
ATOM 668 O O . TRP A 1 86 ? 7.412 -12.409 -8.369 1.00 90.12 86 TRP A O 1
ATOM 678 N N . PRO A 1 87 ? 6.964 -11.755 -6.261 1.00 84.50 87 PRO A N 1
ATOM 679 C CA . PRO A 1 87 ? 7.767 -12.814 -5.672 1.00 84.50 87 PRO A CA 1
ATOM 680 C C . PRO A 1 87 ? 7.132 -14.154 -6.048 1.00 84.50 87 PRO A C 1
ATOM 682 O O . PRO A 1 87 ? 5.986 -14.435 -5.688 1.00 84.50 87 PRO A O 1
ATOM 685 N N . SER A 1 88 ? 7.859 -14.948 -6.831 1.00 76.25 88 SER A N 1
ATOM 686 C CA . SER A 1 88 ? 7.417 -16.244 -7.325 1.00 76.25 88 SER A CA 1
ATOM 687 C C . SER A 1 88 ? 6.983 -17.107 -6.142 1.00 76.25 88 SER A C 1
ATOM 689 O O . SER A 1 88 ? 7.783 -17.406 -5.257 1.00 76.25 88 SER A O 1
ATOM 691 N N . ARG A 1 89 ? 5.727 -17.562 -6.125 1.00 61.88 89 ARG A N 1
ATOM 692 C CA . ARG A 1 89 ? 5.403 -18.800 -5.407 1.00 61.88 89 ARG A CA 1
ATOM 693 C C . ARG A 1 89 ? 6.190 -19.871 -6.152 1.00 61.88 89 ARG A C 1
ATOM 695 O O . ARG A 1 89 ? 5.950 -19.994 -7.350 1.00 61.88 89 ARG A O 1
ATOM 702 N N . ASN A 1 90 ? 7.159 -20.523 -5.504 1.00 52.09 90 ASN A N 1
ATOM 703 C CA . ASN A 1 90 ? 7.956 -21.618 -6.070 1.00 52.09 90 ASN A CA 1
ATOM 704 C C . ASN A 1 90 ? 7.219 -22.319 -7.221 1.00 52.09 90 ASN A C 1
ATOM 706 O O . ASN A 1 90 ? 6.179 -22.941 -6.996 1.00 52.09 90 ASN A O 1
ATOM 710 N N . ARG A 1 91 ? 7.750 -22.217 -8.441 1.00 47.59 91 ARG A N 1
ATOM 711 C CA . ARG A 1 91 ? 7.627 -23.334 -9.370 1.00 47.59 91 ARG A CA 1
ATOM 712 C C . ARG A 1 91 ? 8.903 -24.134 -9.152 1.00 47.59 91 ARG A C 1
ATOM 714 O O . ARG A 1 91 ? 9.984 -23.568 -9.270 1.00 47.59 91 ARG A O 1
ATOM 721 N N . SER A 1 92 ? 8.685 -25.349 -8.655 1.00 36.56 92 SER A N 1
ATOM 722 C CA . SER A 1 92 ? 9.574 -26.517 -8.663 1.00 36.56 92 SER A CA 1
ATOM 723 C C . SER A 1 92 ? 10.748 -26.432 -9.628 1.00 36.56 92 SER A C 1
ATOM 725 O O . SER A 1 92 ? 10.469 -26.101 -10.805 1.00 36.56 92 SER A O 1
#

Mean predicted aligned error: 7.04 Å

Organism: NCBI:txid704102

Secondary structure (DSSP, 8-state):
-HHHHHHT-S-HHHHHHHHHHHHHHHHHTT-HHHHHHHHHHHHHHHHHHT-HHHHHHHHHHHHHTTPPP-HHHHHHHHHHHHSS--------

Solvent-accessible surface area (backbone atoms only — not comparable to full-atom values): 5254 Å² total; per-residue (Å²): 116,68,74,64,55,49,73,71,38,95,41,70,68,62,32,49,53,51,54,52,53,47,54,58,51,39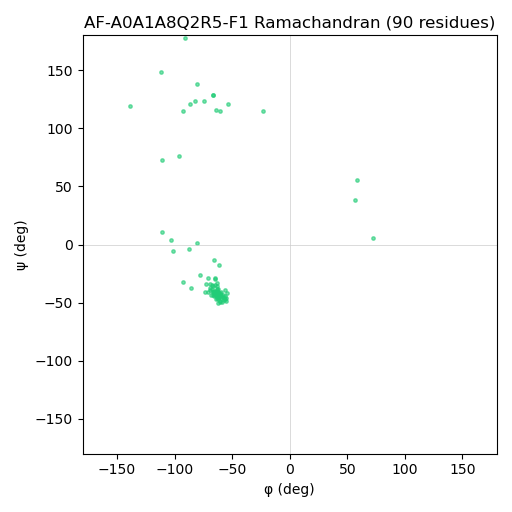,59,78,66,71,46,63,83,57,46,60,57,48,53,42,53,55,29,42,48,16,29,76,67,38,31,30,74,57,29,53,52,52,54,53,51,36,53,76,69,71,44,78,83,49,74,68,45,48,53,22,35,47,43,4,56,73,73,27,78,68,85,75,75,82,77,130

Foldseek 3Di:
DLVVQCVPDPDNVVSLVVLVVVLVVCLVVVPPVVNLVSLQVSLQSLLVVLPLVSLVVSVVVCVVSVNDDDPSSVVSNCSSNVVHDDDDPDDD

Radius of gyration: 13.18 Å; Cα contacts (8 Å, |Δi|>4): 88; chains: 1; bounding box: 33×39×32 Å